Protein AF-A0A9E4B5T9-F1 (afdb_monomer)

Sequence (120 aa):
MAKFPSVAWFDAVRDIYNHDDAMHGAGSGSCDCVVGLQVGREFFQLIFEGFECSEARKVTKAKLDECDFYLHMPSKDWRAMLQNIQEHGHATDNYTLNTLDLDRAEGLSTSTHNDQVFSI

Solvent-accessible surface area (backbone atoms only — not comparable to full-atom values): 6829 Å² total; per-residue (Å²): 131,66,55,88,90,40,49,66,31,46,45,55,51,33,55,51,56,60,68,34,65,80,70,65,35,101,79,57,71,68,43,77,48,39,40,20,38,33,50,55,92,46,32,34,37,36,34,29,51,48,82,32,57,79,45,58,42,76,52,56,74,78,55,39,71,74,16,56,29,28,39,54,46,52,51,68,56,53,49,52,42,53,49,45,22,70,76,66,80,42,58,50,80,84,47,29,72,67,42,43,23,71,76,34,98,82,41,29,67,45,67,58,62,79,86,74,76,78,80,124

pLDDT: mean 77.16, std 16.44, range [39.38, 96.44]

Radius of gyration: 15.01 Å; Cα contacts (8 Å, |Δi|>4): 177; chains: 1; bounding box: 36×44×35 Å

Secondary structure (DSSP, 8-state):
---SSSHHHHHHHHHHHHH-TTTTSBTBPP--EEEEEEETTEEEEEEEETTEEEEEEEE-GGGGGGSSEEEEE-HHHHHHHHHHHHHHSS--GGGSHHHHHHTSTT-SEEESS-------

Foldseek 3Di:
DDDPPDQVVVVVVQVVQQPPVVQVDDPDFFDQFWEWEAAAQWIWIWGGGGRGGPGIDTDHPVCCLVGQKYFYDYNVLVVVQVVCCVVPVHRPDCNDQVNQQVVDPVGGMDGSDPPDPPPD

Nearest PDB structures (foldseek):
  3hi0-assembly1_A  TM=3.753E-01  e=8.872E-02  Agrobacterium fabrum str. C58
  8jgx-assembly1_A  TM=4.610E-01  e=3.026E-01  Acinetobacter baumannii 15827
  6pbz-assembly1_C  TM=3.492E-01  e=2.054E-01  Escherichia coli K-12
  6pc1-assembly2_D  TM=3.406E-01  e=1.805E-01  Helicobacter pylori G27
  3mdq-assembly1_A  TM=3.719E-01  e=2.390E+00  Cytophaga hutchinsonii ATCC 33406

Structure (mmCIF, N/CA/C/O backbone):
data_AF-A0A9E4B5T9-F1
#
_entry.id   AF-A0A9E4B5T9-F1
#
loop_
_atom_site.group_PDB
_atom_site.id
_atom_site.type_symbol
_atom_site.label_atom_id
_atom_site.label_alt_id
_atom_site.label_comp_id
_atom_site.label_asym_id
_atom_site.label_entity_id
_atom_site.label_seq_id
_atom_site.pdbx_PDB_ins_code
_atom_site.Cartn_x
_atom_site.Cartn_y
_atom_site.Cartn_z
_atom_site.occupancy
_atom_site.B_iso_or_equiv
_atom_site.auth_seq_id
_atom_site.auth_comp_id
_atom_site.auth_asym_id
_atom_site.auth_atom_id
_atom_site.pdbx_PDB_model_num
ATOM 1 N N . MET A 1 1 ? 9.078 16.133 5.672 1.00 65.88 1 MET A N 1
ATOM 2 C CA . MET A 1 1 ? 8.841 14.762 5.170 1.00 65.88 1 MET A CA 1
ATOM 3 C C . MET A 1 1 ? 7.513 14.267 5.703 1.00 65.88 1 MET A C 1
ATOM 5 O O . MET A 1 1 ? 7.246 14.455 6.889 1.00 65.88 1 MET A O 1
ATOM 9 N N . ALA A 1 2 ? 6.685 13.688 4.834 1.00 83.50 2 ALA A N 1
ATOM 10 C CA . ALA A 1 2 ? 5.460 13.019 5.249 1.00 83.50 2 ALA A CA 1
ATOM 11 C C . ALA A 1 2 ? 5.791 11.805 6.135 1.00 83.50 2 ALA A C 1
ATOM 13 O O . ALA A 1 2 ? 6.850 11.194 5.983 1.00 83.50 2 ALA A O 1
ATOM 14 N N . LYS A 1 3 ? 4.921 11.484 7.099 1.00 88.75 3 LYS A N 1
ATOM 15 C CA . LYS A 1 3 ? 5.144 10.401 8.071 1.00 88.75 3 LYS A CA 1
ATOM 16 C C . LYS A 1 3 ? 4.231 9.223 7.767 1.00 88.75 3 LYS A C 1
ATOM 18 O O . LYS A 1 3 ? 3.045 9.423 7.525 1.00 88.75 3 LYS A O 1
ATOM 23 N N . PHE A 1 4 ? 4.763 8.010 7.832 1.00 86.69 4 PHE A N 1
ATOM 24 C CA . PHE A 1 4 ? 3.950 6.808 7.704 1.00 86.69 4 PHE A CA 1
ATOM 25 C C . PHE A 1 4 ? 3.210 6.477 9.022 1.00 86.69 4 PHE A C 1
ATOM 27 O O . PHE A 1 4 ? 3.841 6.527 10.085 1.00 86.69 4 PHE A O 1
ATOM 34 N N . PRO A 1 5 ? 1.928 6.064 8.975 1.00 91.12 5 PRO A N 1
ATOM 35 C CA . PRO A 1 5 ? 1.030 6.114 7.818 1.00 91.12 5 PRO A CA 1
ATOM 36 C C . PRO A 1 5 ? 0.341 7.489 7.700 1.00 91.12 5 PRO A C 1
ATOM 38 O O . PRO A 1 5 ? -0.175 8.026 8.677 1.00 91.12 5 PRO A O 1
ATOM 41 N N . SER A 1 6 ? 0.312 8.078 6.504 1.00 93.25 6 SER A N 1
ATOM 42 C CA . SER A 1 6 ? -0.514 9.258 6.200 1.00 93.25 6 SER A CA 1
ATOM 43 C C . SER A 1 6 ? -0.772 9.346 4.702 1.00 93.25 6 SER A C 1
ATOM 45 O O . SER A 1 6 ? 0.028 8.840 3.920 1.00 93.25 6 SER A O 1
ATOM 47 N N . VAL A 1 7 ? -1.857 10.018 4.301 1.00 93.50 7 VAL A N 1
ATOM 48 C CA . VAL A 1 7 ? -2.174 10.233 2.876 1.00 93.50 7 VAL A CA 1
ATOM 49 C C . VAL A 1 7 ? -1.006 10.911 2.166 1.00 93.50 7 VAL A C 1
ATOM 51 O O . VAL A 1 7 ? -0.504 10.368 1.199 1.00 93.50 7 VAL A O 1
ATOM 54 N N . ALA A 1 8 ? -0.450 11.976 2.750 1.00 92.94 8 ALA A N 1
ATOM 55 C CA . ALA A 1 8 ? 0.720 12.663 2.201 1.00 92.94 8 ALA A CA 1
ATOM 56 C C . ALA A 1 8 ? 1.964 11.764 2.040 1.00 92.94 8 ALA A C 1
ATOM 58 O O . ALA A 1 8 ? 2.840 12.064 1.235 1.00 92.94 8 ALA A O 1
ATOM 59 N N . TRP A 1 9 ? 2.092 10.692 2.833 1.00 93.56 9 TRP A N 1
ATOM 60 C CA . TRP A 1 9 ? 3.172 9.720 2.654 1.00 93.56 9 TRP A CA 1
ATOM 61 C C . TRP A 1 9 ? 2.887 8.807 1.462 1.00 93.56 9 TRP A C 1
ATOM 63 O O . TRP A 1 9 ? 3.785 8.573 0.663 1.00 93.56 9 TRP A O 1
ATOM 73 N N . PHE A 1 10 ? 1.645 8.342 1.316 1.00 92.31 10 PHE A N 1
ATOM 74 C CA . PHE A 1 10 ? 1.235 7.543 0.163 1.00 92.31 10 PHE A CA 1
ATOM 75 C C . PHE A 1 10 ? 1.260 8.347 -1.139 1.00 92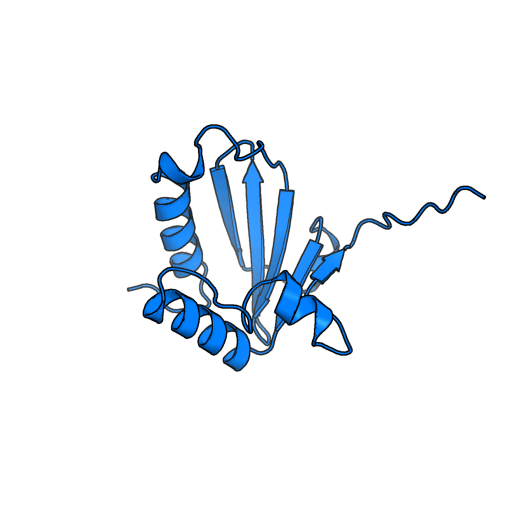.31 10 PHE A C 1
ATOM 77 O O . PHE A 1 10 ? 1.719 7.813 -2.139 1.00 92.31 10 PHE A O 1
ATOM 84 N N . ASP A 1 11 ? 0.882 9.627 -1.115 1.00 90.31 11 ASP A N 1
ATOM 85 C CA . ASP A 1 11 ? 1.025 10.533 -2.260 1.00 90.31 11 ASP A CA 1
ATOM 86 C C . ASP A 1 11 ? 2.491 10.641 -2.694 1.00 90.31 11 ASP A C 1
ATOM 88 O O . ASP A 1 11 ? 2.795 10.508 -3.870 1.00 90.31 11 ASP A O 1
ATOM 92 N N . ALA A 1 12 ? 3.424 10.790 -1.747 1.00 88.75 12 ALA A N 1
ATOM 93 C CA . ALA A 1 12 ? 4.847 10.842 -2.077 1.00 88.75 12 ALA A CA 1
ATOM 94 C C . ALA A 1 12 ? 5.361 9.527 -2.697 1.00 88.75 12 ALA A C 1
ATOM 96 O O . ALA A 1 12 ? 6.202 9.562 -3.591 1.00 88.75 12 ALA A O 1
ATOM 97 N N . VAL A 1 13 ? 4.871 8.370 -2.235 1.00 87.62 13 VAL A N 1
ATOM 98 C CA . VAL A 1 13 ? 5.214 7.062 -2.824 1.00 87.62 13 VAL A CA 1
ATOM 99 C C . VAL A 1 13 ? 4.601 6.903 -4.212 1.00 87.62 13 VAL A C 1
ATOM 101 O 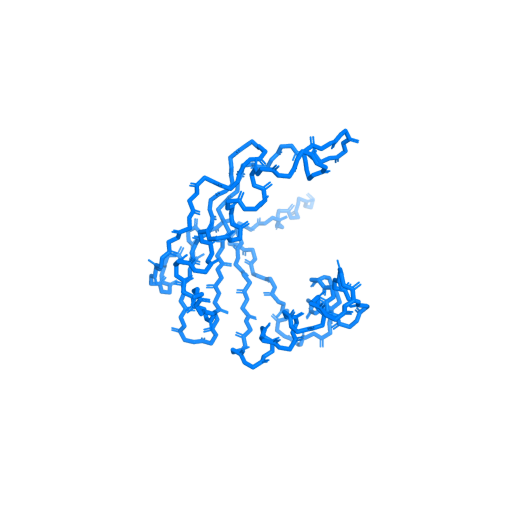O . VAL A 1 13 ? 5.288 6.444 -5.119 1.00 87.62 13 VAL A O 1
ATOM 104 N N . ARG A 1 14 ? 3.343 7.317 -4.389 1.00 88.69 14 ARG A N 1
ATOM 105 C CA . ARG A 1 14 ? 2.653 7.351 -5.682 1.00 88.69 14 ARG A CA 1
ATOM 106 C C . ARG A 1 14 ? 3.417 8.200 -6.688 1.00 88.69 14 ARG A C 1
ATOM 108 O O . ARG A 1 14 ? 3.649 7.749 -7.800 1.00 88.69 14 ARG A O 1
ATOM 115 N N . ASP A 1 15 ? 3.831 9.400 -6.294 1.00 87.00 15 ASP A N 1
ATOM 116 C CA . ASP A 1 15 ? 4.546 10.313 -7.183 1.00 87.00 15 ASP A CA 1
ATOM 117 C C . ASP A 1 15 ? 5.870 9.696 -7.660 1.00 87.00 15 ASP A C 1
ATOM 119 O O . ASP A 1 15 ? 6.212 9.831 -8.832 1.00 87.00 15 ASP A O 1
ATOM 123 N N . ILE A 1 16 ? 6.580 8.971 -6.782 1.00 85.75 16 ILE A N 1
ATOM 124 C CA . ILE A 1 16 ? 7.786 8.213 -7.150 1.00 85.75 16 ILE A CA 1
ATOM 125 C C . ILE A 1 16 ? 7.441 7.069 -8.107 1.00 85.75 16 ILE A C 1
ATOM 127 O O . ILE A 1 16 ? 8.087 6.945 -9.141 1.00 85.75 16 ILE A O 1
ATOM 131 N N . TYR A 1 17 ? 6.429 6.260 -7.779 1.00 83.00 17 TYR A N 1
ATOM 132 C CA . TYR A 1 17 ? 5.997 5.127 -8.600 1.00 83.00 17 TYR A CA 1
ATOM 133 C C . TYR A 1 17 ? 5.623 5.572 -10.021 1.00 83.00 17 TYR A C 1
ATOM 135 O O . TYR A 1 17 ? 6.181 5.058 -10.982 1.00 83.00 17 TYR A O 1
ATOM 143 N N . ASN A 1 18 ? 4.785 6.605 -10.149 1.00 85.31 18 ASN A N 1
ATOM 144 C CA . ASN A 1 18 ? 4.305 7.101 -11.441 1.00 85.31 18 ASN A CA 1
ATOM 145 C C . ASN A 1 18 ? 5.398 7.783 -12.289 1.00 85.31 18 ASN A C 1
ATOM 147 O O . ASN A 1 18 ? 5.222 7.917 -13.494 1.00 85.31 18 ASN A O 1
ATOM 151 N N . HIS A 1 19 ? 6.511 8.232 -11.695 1.00 82.44 19 HIS A N 1
ATOM 152 C CA . HIS A 1 19 ? 7.616 8.875 -12.428 1.00 82.44 19 HIS A CA 1
ATOM 153 C C . HIS A 1 19 ? 8.812 7.947 -12.683 1.00 82.44 19 HIS A C 1
ATOM 155 O O . HIS A 1 19 ? 9.786 8.371 -13.309 1.00 82.44 19 HIS A O 1
ATOM 161 N N . ASP A 1 20 ? 8.774 6.707 -12.195 1.00 76.06 20 ASP A N 1
ATOM 162 C CA . ASP A 1 20 ? 9.828 5.727 -12.435 1.00 76.06 20 ASP A CA 1
ATOM 163 C C . ASP A 1 20 ? 9.484 4.862 -13.655 1.00 76.06 20 ASP A C 1
ATOM 165 O O . ASP A 1 20 ? 8.802 3.843 -13.556 1.00 76.06 20 ASP A O 1
ATOM 169 N N . ASP A 1 21 ? 9.986 5.254 -14.828 1.00 65.81 21 ASP A N 1
ATOM 170 C CA . ASP A 1 21 ? 9.809 4.517 -16.088 1.00 65.81 21 ASP A CA 1
ATOM 171 C C . ASP A 1 21 ? 10.269 3.048 -16.003 1.00 65.81 21 ASP A C 1
ATOM 173 O O . ASP A 1 21 ? 9.784 2.205 -16.762 1.00 65.81 21 ASP A O 1
ATOM 177 N N . ALA A 1 22 ? 11.176 2.703 -15.076 1.00 62.78 22 ALA A N 1
ATOM 178 C CA . ALA A 1 22 ? 11.599 1.319 -14.869 1.00 62.78 22 ALA A CA 1
ATOM 179 C C . ALA A 1 22 ? 10.483 0.450 -14.263 1.00 62.78 22 ALA A C 1
ATOM 181 O O . ALA A 1 22 ? 10.445 -0.754 -14.521 1.00 62.78 22 ALA A O 1
ATOM 182 N N . MET A 1 23 ? 9.551 1.051 -13.515 1.00 58.25 23 MET A N 1
ATOM 183 C CA . MET A 1 23 ? 8.371 0.375 -12.959 1.00 58.25 23 MET A CA 1
ATOM 184 C C . MET A 1 23 ? 7.281 0.144 -14.020 1.00 58.25 23 MET A C 1
ATOM 186 O O . MET A 1 23 ? 6.451 -0.757 -13.879 1.00 58.25 23 MET A O 1
ATOM 190 N N . HIS A 1 24 ? 7.331 0.884 -15.131 1.00 57.62 24 HIS A N 1
ATOM 191 C CA . HIS A 1 24 ? 6.419 0.773 -16.279 1.00 57.62 24 HIS A CA 1
ATOM 192 C C . HIS A 1 24 ? 7.026 -0.001 -17.471 1.00 57.62 24 HIS A C 1
ATOM 194 O O . HIS A 1 24 ? 6.442 -0.059 -18.554 1.00 57.62 24 HIS A O 1
ATOM 200 N N . GLY A 1 25 ? 8.222 -0.576 -17.298 1.00 51.38 25 GLY A N 1
ATOM 201 C CA . GLY A 1 25 ? 8.960 -1.281 -18.345 1.00 51.38 25 GLY A CA 1
ATOM 202 C C . GLY A 1 25 ? 8.374 -2.646 -18.739 1.00 51.38 25 GLY A C 1
ATOM 203 O O . GLY A 1 25 ? 7.669 -3.292 -17.970 1.00 51.38 25 GLY A O 1
ATOM 204 N N . ALA A 1 26 ? 8.724 -3.096 -19.954 1.00 41.34 26 ALA A N 1
ATOM 205 C CA . ALA A 1 26 ? 8.246 -4.299 -20.649 1.00 41.34 26 ALA A CA 1
ATOM 206 C C . ALA A 1 26 ? 8.196 -5.571 -19.771 1.00 41.34 26 ALA A C 1
ATOM 208 O O . ALA A 1 26 ? 9.138 -6.361 -19.734 1.00 41.34 26 ALA A O 1
ATOM 209 N N . GLY A 1 27 ? 7.079 -5.769 -19.072 1.00 50.47 27 GLY A N 1
ATOM 210 C CA . GLY A 1 27 ? 6.875 -6.875 -18.139 1.00 50.47 27 GLY A CA 1
ATOM 211 C C . GLY A 1 27 ? 5.932 -6.535 -16.985 1.00 50.47 27 GLY A C 1
ATOM 212 O O . GLY A 1 27 ? 5.283 -7.446 -16.474 1.00 50.47 27 GLY A O 1
ATOM 213 N N . SER A 1 28 ? 5.793 -5.258 -16.606 1.00 54.12 28 SER A N 1
ATOM 214 C CA . SER A 1 28 ? 4.692 -4.836 -15.739 1.00 54.12 28 SER A CA 1
ATOM 215 C C . SER A 1 28 ? 3.401 -4.839 -16.556 1.00 54.12 28 SER A C 1
ATOM 217 O O . SER A 1 28 ? 3.304 -4.222 -17.613 1.00 54.12 28 SER A O 1
ATOM 219 N N . GLY A 1 29 ? 2.427 -5.645 -16.137 1.00 56.72 29 GLY A N 1
ATOM 220 C CA . GLY A 1 29 ? 1.087 -5.600 -16.712 1.00 56.72 29 GLY A CA 1
ATOM 221 C C . GLY A 1 29 ? 0.371 -4.339 -16.241 1.00 56.72 29 GLY A C 1
ATOM 222 O O . GLY A 1 29 ? 0.604 -3.887 -15.121 1.00 56.72 29 GLY A O 1
ATOM 223 N N . SER A 1 30 ? -0.511 -3.789 -17.074 1.00 71.00 30 SER A N 1
ATOM 224 C CA . SER A 1 30 ? -1.459 -2.780 -16.611 1.00 71.00 30 SER A CA 1
ATOM 225 C C . SER A 1 30 ? -2.387 -3.399 -15.563 1.00 71.00 30 SER A C 1
ATOM 227 O O . SER A 1 30 ? -2.899 -4.501 -15.782 1.00 71.00 30 SER A O 1
ATOM 229 N N . CYS A 1 31 ? -2.609 -2.709 -14.452 1.00 74.94 31 CYS A N 1
ATOM 230 C CA . CYS A 1 31 ? -3.445 -3.163 -13.354 1.00 74.94 31 CYS A CA 1
ATOM 231 C C . CYS A 1 31 ? -4.500 -2.101 -13.042 1.00 74.94 31 CYS A C 1
ATOM 233 O O . CYS A 1 31 ? -4.159 -0.999 -12.619 1.00 74.94 31 CYS A O 1
ATOM 235 N N . ASP A 1 32 ? -5.769 -2.464 -13.222 1.00 86.19 32 ASP A N 1
ATOM 236 C CA . ASP A 1 32 ? -6.903 -1.684 -12.734 1.00 86.19 32 ASP A CA 1
ATOM 237 C C . ASP A 1 32 ? -7.371 -2.333 -11.432 1.00 86.19 32 ASP A C 1
ATOM 239 O O . ASP A 1 32 ? -7.932 -3.430 -11.449 1.00 86.19 32 ASP A O 1
ATOM 243 N N . CYS A 1 33 ? -7.052 -1.712 -10.295 1.00 89.06 33 CYS A N 1
ATOM 244 C CA . CYS A 1 33 ? -7.282 -2.317 -8.986 1.00 89.06 33 CYS A CA 1
ATOM 245 C C . CYS A 1 33 ? -7.419 -1.276 -7.871 1.00 89.06 33 CYS A C 1
ATOM 247 O O . CYS A 1 33 ? -6.655 -0.314 -7.778 1.00 89.06 33 CYS A O 1
ATOM 249 N N . VAL A 1 34 ? -8.368 -1.511 -6.971 1.00 92.62 34 VAL A N 1
ATOM 250 C CA . VAL A 1 34 ? -8.572 -0.769 -5.732 1.00 92.62 34 VAL A CA 1
ATOM 251 C C . VAL A 1 34 ? -8.029 -1.595 -4.571 1.00 92.62 34 VAL A C 1
ATOM 253 O O . VAL A 1 34 ? -8.655 -2.544 -4.103 1.00 92.62 34 VAL A O 1
ATOM 256 N N . VAL A 1 35 ? -6.880 -1.185 -4.040 1.00 92.44 35 VAL A N 1
ATOM 257 C CA . VAL A 1 35 ? -6.196 -1.875 -2.941 1.00 92.44 35 VAL A CA 1
ATOM 258 C C . VAL A 1 35 ? -6.492 -1.197 -1.611 1.00 92.44 35 VAL A C 1
ATOM 260 O O . VAL A 1 35 ? -6.295 0.007 -1.438 1.00 92.44 35 VAL A O 1
ATOM 263 N N . GLY A 1 36 ? -6.922 -1.980 -0.628 1.00 93.25 36 GLY A N 1
ATOM 264 C CA . GLY A 1 36 ? -7.096 -1.530 0.746 1.00 93.25 36 GLY A CA 1
ATOM 265 C C . GLY A 1 36 ? -5.848 -1.749 1.602 1.00 93.25 36 GLY A C 1
ATOM 266 O O . GLY A 1 36 ? -5.134 -2.740 1.472 1.00 93.25 36 GLY A O 1
ATOM 267 N N . LEU A 1 37 ? -5.597 -0.844 2.542 1.00 93.25 37 LEU A N 1
ATOM 268 C CA . LEU A 1 37 ? -4.517 -0.964 3.520 1.00 93.25 37 LEU A CA 1
ATOM 269 C C . LEU A 1 37 ? -5.051 -0.694 4.922 1.00 93.25 37 LEU A C 1
ATOM 271 O O . LEU A 1 37 ? -5.510 0.408 5.224 1.00 93.25 37 LEU A O 1
ATOM 275 N N . GLN A 1 38 ? -4.921 -1.675 5.810 1.00 94.00 38 GLN A N 1
ATOM 276 C CA . GLN A 1 38 ? -5.110 -1.498 7.242 1.00 94.00 38 GLN A CA 1
ATOM 277 C C . GLN A 1 38 ? -3.751 -1.444 7.950 1.00 94.00 38 GLN A C 1
ATOM 279 O O . GLN A 1 38 ? -3.040 -2.444 8.095 1.00 94.00 38 GLN A O 1
ATOM 284 N N . VAL A 1 39 ? -3.421 -0.262 8.471 1.00 92.31 39 VAL A N 1
ATOM 285 C CA . VAL A 1 39 ? -2.206 -0.006 9.251 1.00 92.31 39 VAL A CA 1
ATOM 286 C C . VAL A 1 39 ? -2.587 0.181 10.716 1.00 92.31 39 VAL A C 1
ATOM 288 O O . VAL A 1 39 ? -2.878 1.282 11.187 1.00 92.31 39 VAL A O 1
ATOM 291 N N . GLY A 1 40 ? -2.596 -0.914 11.475 1.00 90.81 40 GLY A N 1
ATOM 292 C CA . GLY A 1 40 ? -3.108 -0.910 12.846 1.00 90.81 40 GLY A CA 1
ATOM 293 C C . GLY A 1 40 ? -4.599 -0.557 12.898 1.00 90.81 40 GLY A C 1
ATOM 294 O O . GLY A 1 40 ? -5.441 -1.406 12.618 1.00 90.81 40 GLY A O 1
ATOM 295 N N . ARG A 1 41 ? -4.924 0.683 13.295 1.00 92.12 41 ARG A N 1
ATOM 296 C CA . ARG A 1 41 ? -6.306 1.202 13.400 1.00 92.12 41 ARG A CA 1
ATOM 297 C C . ARG A 1 41 ? -6.672 2.206 12.303 1.00 92.12 41 ARG A C 1
ATOM 299 O O . ARG A 1 41 ? -7.762 2.770 12.341 1.00 92.12 41 ARG A O 1
ATOM 306 N N . GLU A 1 42 ? -5.757 2.474 11.381 1.00 94.50 42 GLU A N 1
ATOM 307 C CA . GLU A 1 42 ? -5.975 3.400 10.274 1.00 94.50 42 GLU A CA 1
ATOM 308 C C . GLU A 1 42 ? -6.192 2.629 8.975 1.00 94.50 42 GLU A C 1
ATOM 310 O O . GLU A 1 42 ? -5.562 1.594 8.760 1.00 94.50 42 GLU A O 1
ATOM 315 N N . PHE A 1 43 ? -7.083 3.144 8.130 1.00 95.56 43 PHE A N 1
ATOM 316 C CA . PHE A 1 43 ? -7.515 2.497 6.897 1.00 95.56 43 PHE A CA 1
ATOM 317 C C . PHE A 1 43 ? -7.280 3.439 5.720 1.00 95.56 43 PHE A C 1
ATOM 319 O O . PHE A 1 43 ? -7.613 4.626 5.789 1.00 95.56 43 PHE A O 1
ATOM 326 N N . PHE A 1 44 ? -6.706 2.908 4.650 1.00 95.75 44 PHE A N 1
ATOM 327 C CA . PHE A 1 44 ? -6.383 3.640 3.435 1.00 95.75 44 PHE A CA 1
ATOM 328 C C . PHE A 1 44 ? -6.817 2.837 2.213 1.00 95.75 44 PHE A C 1
ATOM 330 O O . PHE A 1 44 ? -6.973 1.620 2.284 1.00 95.75 44 PHE A O 1
ATOM 337 N N . GLN A 1 45 ? -7.015 3.543 1.109 1.00 95.06 45 GLN A N 1
ATOM 338 C CA . GLN A 1 45 ? -7.279 2.984 -0.207 1.00 95.06 45 GLN A CA 1
ATOM 339 C C . GLN A 1 45 ? -6.287 3.579 -1.197 1.00 95.06 45 GLN A C 1
ATOM 341 O O . GLN A 1 45 ? -6.051 4.790 -1.167 1.00 95.06 45 GLN A O 1
ATOM 346 N N . LEU A 1 46 ? -5.737 2.720 -2.047 1.00 93.31 46 LEU A N 1
ATOM 347 C CA . LEU A 1 46 ? -4.937 3.076 -3.209 1.00 93.31 46 LEU A CA 1
ATOM 348 C C . LEU A 1 46 ? -5.689 2.626 -4.460 1.00 93.31 46 LEU A C 1
ATOM 350 O O . LEU A 1 46 ? -6.207 1.511 -4.485 1.00 93.31 46 LEU A O 1
ATOM 354 N N . ILE A 1 47 ? -5.762 3.485 -5.469 1.00 92.81 47 ILE A N 1
ATOM 355 C CA . ILE A 1 47 ? -6.363 3.165 -6.764 1.00 92.81 47 ILE A CA 1
ATOM 356 C C . ILE A 1 47 ? -5.246 3.104 -7.792 1.00 92.81 47 ILE A C 1
ATOM 358 O O . ILE A 1 47 ? -4.485 4.060 -7.929 1.00 92.81 47 ILE A O 1
ATOM 362 N N . PHE A 1 48 ? -5.168 1.983 -8.495 1.00 89.50 48 PHE A N 1
ATOM 363 C CA . PHE A 1 48 ? -4.296 1.773 -9.637 1.00 89.50 48 PHE A CA 1
ATOM 364 C C . PHE A 1 48 ? -5.144 1.733 -10.904 1.00 89.50 48 PHE A C 1
ATOM 366 O O . PHE A 1 48 ? -6.181 1.068 -10.926 1.00 89.50 48 PHE A O 1
ATOM 373 N N . GLU A 1 49 ? -4.711 2.469 -11.923 1.00 88.00 49 GLU A N 1
ATOM 374 C CA . GLU A 1 49 ? -5.353 2.553 -13.233 1.00 88.00 49 GLU A CA 1
ATOM 375 C C . GLU A 1 49 ? -4.270 2.477 -14.311 1.00 88.00 49 GLU A C 1
ATOM 377 O O . GLU A 1 49 ? -3.362 3.312 -14.383 1.00 88.00 49 GLU A O 1
ATOM 382 N N . GLY A 1 50 ? -4.347 1.461 -15.167 1.00 86.50 50 GLY A N 1
ATOM 383 C CA . GLY A 1 50 ? -3.330 1.211 -16.177 1.00 86.50 50 GLY A CA 1
ATOM 384 C C . GLY A 1 50 ? -1.960 0.943 -15.547 1.00 86.50 50 GLY A C 1
ATOM 385 O O . GLY A 1 50 ? -1.726 -0.122 -14.987 1.00 86.50 50 GLY A O 1
ATOM 386 N N . PHE A 1 51 ? -1.040 1.895 -15.679 1.00 80.88 51 PHE A N 1
ATOM 387 C CA . PHE A 1 51 ? 0.326 1.797 -15.151 1.00 80.88 51 PHE A CA 1
ATOM 388 C C . PHE A 1 51 ? 0.571 2.709 -13.950 1.00 80.88 51 PHE A C 1
ATOM 390 O O . PHE A 1 51 ? 1.650 2.678 -13.380 1.00 80.88 51 PHE A O 1
ATOM 397 N N . GLU A 1 52 ? -0.415 3.507 -13.550 1.00 84.06 52 GLU A N 1
ATOM 398 C CA . GLU A 1 52 ? -0.243 4.530 -12.530 1.00 84.06 52 GLU A CA 1
ATOM 399 C C . GLU A 1 52 ? -1.041 4.179 -11.278 1.00 84.06 52 GLU A C 1
ATOM 401 O O . GLU A 1 52 ? -2.108 3.570 -11.329 1.00 84.06 52 GLU A O 1
ATOM 406 N N . CYS A 1 53 ? -0.549 4.619 -10.126 1.00 89.44 53 CYS A N 1
ATOM 407 C CA . CYS A 1 53 ? -1.393 4.787 -8.955 1.00 89.44 53 CYS A CA 1
ATOM 408 C C . CYS A 1 53 ? -2.050 6.166 -9.083 1.00 89.44 53 CYS A C 1
ATOM 410 O O . CYS A 1 53 ? -1.356 7.181 -9.069 1.00 89.44 53 CYS A O 1
ATOM 412 N N . SER A 1 54 ? -3.366 6.234 -9.274 1.00 91.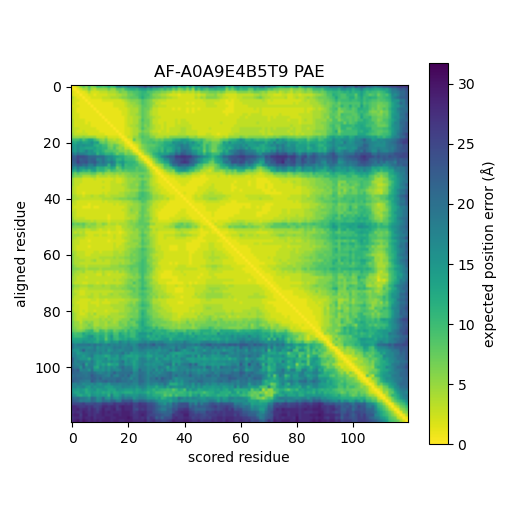81 54 SER A N 1
ATOM 413 C CA . SER A 1 54 ? -4.069 7.494 -9.532 1.00 91.81 54 SER A CA 1
ATOM 414 C C . SER A 1 54 ? -4.465 8.205 -8.238 1.00 91.81 54 SER A C 1
ATOM 416 O O . SER A 1 54 ? -4.365 9.433 -8.131 1.00 91.81 54 SER A O 1
ATOM 418 N N . GLU A 1 55 ? -4.810 7.459 -7.186 1.00 92.75 55 GLU A N 1
ATOM 419 C CA . GLU A 1 55 ? -5.297 8.040 -5.933 1.00 92.75 55 GLU A CA 1
ATOM 420 C C . GLU A 1 55 ? -4.797 7.293 -4.695 1.00 92.75 55 GLU A C 1
ATOM 422 O O . GLU A 1 55 ? -4.821 6.066 -4.635 1.00 92.75 55 GLU A O 1
ATOM 427 N N . ALA A 1 56 ? -4.434 8.052 -3.659 1.00 94.38 56 ALA A N 1
ATOM 428 C CA . ALA A 1 56 ? -4.310 7.559 -2.297 1.00 94.38 56 ALA A CA 1
ATOM 429 C C . ALA A 1 56 ? -5.257 8.340 -1.379 1.00 94.38 56 ALA A C 1
ATOM 431 O O . ALA A 1 56 ? -5.238 9.569 -1.342 1.00 94.38 56 ALA A O 1
ATOM 432 N N . ARG A 1 57 ? -6.073 7.641 -0.587 1.00 95.75 57 ARG A N 1
ATOM 433 C CA . ARG A 1 57 ? -6.999 8.290 0.354 1.00 95.75 57 ARG A CA 1
ATOM 434 C C . ARG A 1 57 ? -7.122 7.552 1.673 1.00 95.75 57 ARG A C 1
ATOM 436 O O . ARG A 1 57 ? -6.971 6.336 1.760 1.00 95.75 57 ARG A O 1
ATOM 443 N N . LYS A 1 58 ? -7.440 8.305 2.727 1.00 96.44 58 LYS A N 1
ATOM 444 C CA . LYS A 1 58 ? -7.823 7.745 4.027 1.00 96.44 58 LYS A CA 1
ATOM 445 C C . LYS A 1 58 ? -9.308 7.413 4.011 1.00 96.44 58 LYS A C 1
ATOM 447 O O . LYS A 1 58 ? -10.119 8.238 3.599 1.00 96.44 58 LYS A O 1
ATOM 452 N N . VAL A 1 59 ? -9.656 6.227 4.491 1.00 96.44 59 VAL A N 1
ATOM 453 C CA . VAL A 1 59 ? -11.030 5.722 4.469 1.00 96.44 59 VAL A CA 1
ATOM 454 C C . VAL A 1 59 ? -11.452 5.170 5.827 1.00 96.44 59 VAL A C 1
ATOM 456 O O . VAL A 1 59 ? -10.693 5.180 6.799 1.00 96.44 59 VAL A O 1
ATOM 459 N N . THR A 1 60 ? -12.701 4.728 5.920 1.00 95.69 60 THR A N 1
ATOM 460 C CA . THR A 1 60 ? -13.204 3.970 7.068 1.00 95.69 60 THR A CA 1
ATOM 461 C C . THR A 1 60 ? -13.008 2.474 6.834 1.00 95.69 60 THR A C 1
ATOM 463 O O . THR A 1 60 ? -12.832 2.039 5.700 1.00 95.69 60 THR A O 1
ATOM 466 N N . LYS A 1 61 ? -13.096 1.668 7.901 1.00 93.12 61 LYS A N 1
ATOM 467 C CA . LYS A 1 61 ? -13.004 0.203 7.791 1.00 93.12 61 LYS A CA 1
ATOM 468 C C . LYS A 1 61 ? -13.991 -0.372 6.768 1.00 93.12 61 LYS A C 1
ATOM 470 O O . LYS A 1 61 ? -13.606 -1.227 5.991 1.00 93.12 61 LYS A O 1
ATOM 475 N N . ALA A 1 62 ? -15.227 0.132 6.747 1.00 91.88 62 ALA A N 1
ATOM 476 C CA . ALA A 1 62 ? -16.279 -0.351 5.848 1.00 91.88 62 ALA A CA 1
ATOM 477 C C . ALA A 1 62 ? -15.934 -0.189 4.358 1.00 91.88 62 ALA A C 1
ATOM 479 O O . ALA A 1 62 ? -16.455 -0.916 3.528 1.00 91.88 62 ALA A O 1
ATOM 480 N N . LYS A 1 63 ? -15.047 0.750 4.008 1.00 91.44 63 LYS A N 1
ATOM 481 C CA . LYS A 1 63 ? -14.588 0.914 2.626 1.00 91.44 63 LYS A CA 1
ATOM 482 C C . LYS A 1 63 ? -13.591 -0.155 2.190 1.00 91.44 63 LYS A C 1
ATOM 484 O O . LYS A 1 63 ? -13.405 -0.318 0.994 1.00 91.44 63 LYS A O 1
ATOM 489 N N . LEU A 1 64 ? -12.978 -0.891 3.118 1.00 88.94 64 LEU A N 1
ATOM 490 C CA . LEU A 1 64 ? -12.113 -2.010 2.748 1.00 88.94 64 LEU A CA 1
ATOM 491 C C . LEU A 1 64 ? -12.890 -3.151 2.088 1.00 88.94 64 LEU A C 1
ATOM 493 O O . LEU A 1 64 ? -12.335 -3.819 1.228 1.00 88.94 64 LEU A O 1
ATOM 497 N N . ASP A 1 65 ? -14.169 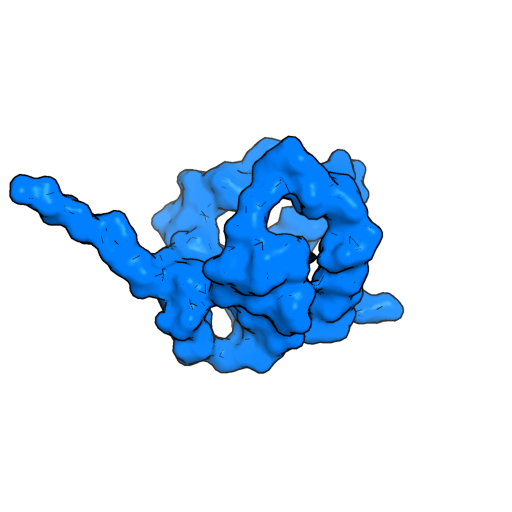-3.318 2.431 1.00 86.44 65 ASP A N 1
ATOM 498 C CA . ASP A 1 65 ? -15.037 -4.337 1.828 1.00 86.44 65 ASP A CA 1
ATOM 499 C C . ASP A 1 65 ? -15.370 -4.023 0.352 1.00 86.44 65 ASP A C 1
ATOM 501 O O . ASP A 1 65 ? -15.850 -4.889 -0.371 1.00 86.44 65 ASP A O 1
ATOM 505 N N . GLU A 1 66 ? -15.114 -2.788 -0.099 1.00 88.00 66 GLU A N 1
ATOM 506 C CA . GLU A 1 66 ? -15.288 -2.334 -1.488 1.00 88.00 66 GLU A CA 1
ATOM 507 C C . GLU A 1 66 ? -13.980 -2.394 -2.305 1.00 88.00 66 GLU A C 1
ATOM 509 O O . GLU A 1 66 ? -14.001 -2.117 -3.501 1.00 88.00 66 GLU A O 1
ATOM 514 N N . CYS A 1 67 ? -12.837 -2.689 -1.674 1.00 89.06 67 CYS A N 1
ATOM 515 C CA . CYS A 1 67 ? -11.557 -2.899 -2.363 1.00 89.06 67 CYS A CA 1
ATOM 516 C C . CYS A 1 67 ? -11.542 -4.262 -3.043 1.00 89.06 67 CYS A C 1
ATOM 518 O O . CYS A 1 67 ? -12.178 -5.160 -2.521 1.00 89.06 67 CYS A O 1
ATOM 520 N N . ASP A 1 68 ? -10.756 -4.474 -4.097 1.00 87.50 68 ASP A N 1
ATOM 521 C CA . ASP A 1 68 ? -10.566 -5.807 -4.694 1.00 87.50 68 ASP A CA 1
ATOM 522 C C . ASP A 1 68 ? -9.904 -6.773 -3.704 1.00 87.50 68 ASP A C 1
ATOM 524 O O . ASP A 1 68 ? -10.322 -7.918 -3.523 1.00 87.50 68 ASP A O 1
ATOM 528 N N . PHE A 1 69 ? -8.908 -6.260 -2.985 1.00 86.62 69 PHE A N 1
ATOM 529 C CA . PHE A 1 69 ? -8.322 -6.896 -1.818 1.00 86.62 69 PHE A CA 1
ATOM 530 C C . PHE A 1 69 ? -7.804 -5.836 -0.851 1.00 86.62 69 PHE A C 1
ATOM 532 O O . PHE A 1 69 ? -7.558 -4.686 -1.227 1.00 86.62 69 PHE A O 1
ATOM 539 N N . TYR A 1 70 ? -7.592 -6.216 0.405 1.00 89.44 70 TYR A N 1
ATOM 540 C CA . TYR A 1 70 ? -6.899 -5.362 1.360 1.00 89.44 70 TYR A CA 1
ATOM 541 C C . TYR A 1 70 ? -5.820 -6.119 2.128 1.00 89.44 70 TYR A C 1
ATOM 54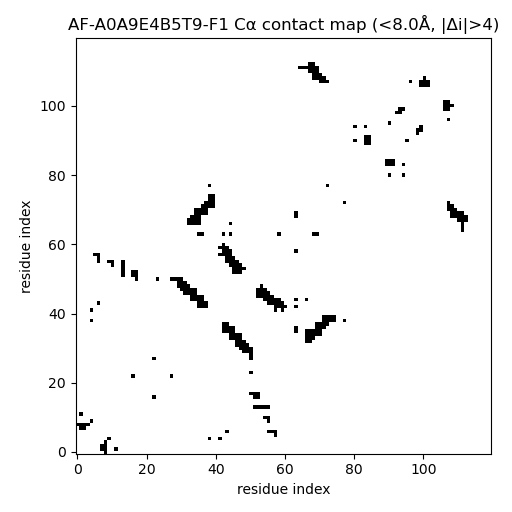3 O O . TYR A 1 70 ? -5.948 -7.308 2.411 1.00 89.44 70 TYR A O 1
ATOM 551 N N . LEU A 1 71 ? -4.748 -5.406 2.477 1.00 88.81 71 LEU A N 1
ATOM 552 C CA . LEU A 1 71 ? -3.665 -5.926 3.307 1.00 88.81 71 LEU A CA 1
ATOM 553 C C . LEU A 1 71 ? -3.804 -5.390 4.728 1.00 88.81 71 LEU A C 1
ATOM 555 O O . LEU A 1 71 ? -4.011 -4.186 4.919 1.00 88.81 71 LEU A O 1
ATOM 559 N N . HIS A 1 72 ? -3.638 -6.243 5.738 1.00 88.94 72 HIS A N 1
ATOM 560 C CA . HIS A 1 72 ? -3.715 -5.810 7.132 1.00 88.94 72 HIS A CA 1
ATOM 561 C C . HIS A 1 72 ? -2.536 -6.291 7.974 1.00 88.94 72 HIS A C 1
ATOM 563 O O . HIS A 1 72 ? -2.227 -7.473 8.064 1.00 88.94 72 HIS A O 1
ATOM 569 N N . MET A 1 73 ? -1.898 -5.353 8.678 1.00 86.06 73 MET A N 1
ATOM 570 C CA . MET A 1 73 ? -0.903 -5.673 9.703 1.00 86.06 73 MET A CA 1
ATOM 571 C C . MET A 1 73 ? -0.916 -4.641 10.839 1.00 86.06 73 MET A C 1
ATOM 573 O O . MET A 1 73 ? -1.302 -3.478 10.649 1.00 86.06 73 MET A O 1
ATOM 577 N N . PRO A 1 74 ? -0.442 -5.014 12.042 1.00 88.69 74 PRO A N 1
ATOM 578 C CA . PRO A 1 74 ? -0.097 -4.052 13.081 1.00 88.69 74 PRO A CA 1
ATOM 579 C C . PRO A 1 74 ? 0.893 -2.994 12.576 1.00 88.69 74 PRO A C 1
ATOM 581 O O . PRO A 1 74 ? 1.827 -3.298 11.838 1.00 88.69 74 PRO A O 1
ATOM 584 N N . SER A 1 75 ? 0.770 -1.745 13.042 1.00 87.44 75 SER A N 1
ATOM 585 C CA . SER A 1 75 ? 1.638 -0.643 12.585 1.00 87.44 75 SER A CA 1
ATOM 586 C C . SER A 1 75 ? 3.134 -0.889 12.828 1.00 87.44 75 SER A C 1
ATOM 588 O O . SER A 1 75 ? 3.967 -0.316 12.132 1.00 87.44 75 SER A O 1
ATOM 590 N N . LYS A 1 76 ? 3.488 -1.703 13.834 1.00 87.12 76 LYS A N 1
ATOM 591 C CA . LYS A 1 76 ? 4.882 -2.088 14.109 1.00 87.12 76 LYS A CA 1
ATOM 592 C C . LYS A 1 76 ? 5.467 -2.980 13.007 1.00 87.12 76 LYS A C 1
ATOM 594 O O . LYS A 1 76 ? 6.623 -2.787 12.654 1.00 87.12 76 LYS A O 1
ATOM 599 N N . ASP A 1 77 ? 4.659 -3.866 12.435 1.00 84.62 77 ASP A N 1
ATOM 600 C CA . ASP A 1 77 ? 5.093 -4.828 11.423 1.00 84.62 77 ASP A CA 1
ATOM 601 C C . ASP A 1 77 ? 5.241 -4.128 10.069 1.00 84.62 77 ASP A C 1
ATOM 603 O O . ASP A 1 77 ? 6.259 -4.286 9.406 1.00 84.62 77 ASP A O 1
ATOM 607 N N . TRP A 1 78 ? 4.295 -3.243 9.724 1.00 86.62 78 TRP A N 1
ATOM 608 C CA . TRP A 1 78 ? 4.427 -2.357 8.563 1.00 86.62 78 TRP A CA 1
ATOM 609 C C . TRP A 1 78 ? 5.722 -1.541 8.602 1.00 86.62 78 TRP A C 1
ATOM 611 O O . TRP A 1 78 ? 6.431 -1.450 7.606 1.00 86.62 78 TRP A O 1
ATOM 621 N N . ARG A 1 79 ? 6.062 -0.955 9.759 1.00 86.44 79 ARG A N 1
ATOM 622 C CA . ARG A 1 79 ? 7.311 -0.192 9.906 1.00 86.44 79 ARG A CA 1
ATOM 623 C C . ARG A 1 79 ? 8.551 -1.067 9.759 1.00 86.44 79 ARG A C 1
ATOM 625 O O . ARG A 1 79 ? 9.505 -0.617 9.138 1.00 86.44 79 ARG A O 1
ATOM 632 N N . ALA A 1 80 ? 8.534 -2.282 10.305 1.00 85.06 80 ALA A N 1
ATOM 633 C CA . ALA A 1 80 ? 9.643 -3.219 10.160 1.00 85.06 80 ALA A CA 1
A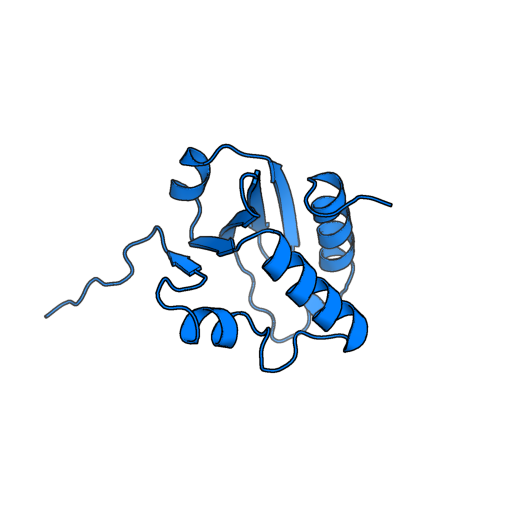TOM 634 C C . ALA A 1 80 ? 9.860 -3.609 8.688 1.00 85.06 80 ALA A C 1
ATOM 636 O O . ALA A 1 80 ? 10.992 -3.593 8.215 1.00 85.06 80 ALA A O 1
ATOM 637 N N . MET A 1 81 ? 8.774 -3.847 7.944 1.00 81.00 81 MET A N 1
ATOM 638 C CA . MET A 1 81 ? 8.820 -4.107 6.502 1.00 81.00 81 MET A CA 1
ATOM 639 C C . MET A 1 81 ? 9.398 -2.916 5.724 1.00 81.00 81 MET A C 1
ATOM 641 O O . MET A 1 81 ? 10.311 -3.084 4.922 1.00 81.00 81 MET A O 1
ATOM 645 N N . LEU A 1 82 ? 8.919 -1.696 5.992 1.00 84.06 82 LEU A N 1
ATOM 646 C CA . LEU A 1 82 ? 9.431 -0.485 5.339 1.00 84.06 82 LEU A CA 1
ATOM 647 C C . LEU A 1 82 ? 10.911 -0.234 5.655 1.00 84.06 82 LEU A C 1
ATOM 649 O O . LEU A 1 82 ? 11.664 0.165 4.771 1.00 84.06 82 LEU A O 1
ATOM 653 N N . GLN A 1 83 ? 11.337 -0.489 6.894 1.00 84.00 83 GLN A N 1
ATOM 654 C CA . GLN A 1 83 ? 12.740 -0.378 7.283 1.00 84.00 83 GLN A CA 1
ATOM 655 C C . GLN A 1 83 ? 13.605 -1.412 6.553 1.00 84.00 83 GLN A C 1
ATOM 657 O O . GLN A 1 83 ? 14.670 -1.068 6.050 1.00 84.00 83 GLN A O 1
ATOM 662 N N . ASN A 1 84 ? 13.130 -2.652 6.429 1.00 81.12 84 ASN A N 1
ATOM 663 C CA . ASN A 1 84 ? 13.832 -3.691 5.686 1.00 81.12 84 ASN A CA 1
ATOM 664 C C . ASN A 1 84 ? 14.029 -3.306 4.209 1.00 81.12 84 ASN A C 1
ATOM 666 O O . ASN A 1 84 ? 15.152 -3.396 3.712 1.00 81.12 84 ASN A O 1
ATOM 670 N N . ILE A 1 85 ? 12.980 -2.792 3.554 1.00 80.94 85 ILE A N 1
ATOM 671 C CA . ILE A 1 85 ? 13.051 -2.284 2.175 1.00 80.94 85 ILE A CA 1
ATOM 672 C C . ILE A 1 85 ? 14.054 -1.133 2.070 1.00 80.94 85 ILE A C 1
ATOM 674 O O . ILE A 1 85 ? 14.864 -1.106 1.148 1.00 80.94 85 ILE A O 1
ATOM 678 N N . GLN A 1 86 ? 14.034 -0.196 3.021 1.00 79.75 86 GLN A N 1
ATOM 679 C CA . GLN A 1 86 ? 14.967 0.929 3.031 1.00 79.75 86 GLN A CA 1
ATOM 680 C C . GLN A 1 86 ? 16.430 0.474 3.163 1.00 79.75 86 GLN A C 1
ATOM 682 O O . GLN A 1 86 ? 17.309 1.059 2.536 1.00 79.75 86 GLN A O 1
ATOM 687 N N . GLU A 1 87 ? 16.694 -0.554 3.971 1.00 77.62 87 GLU A N 1
ATOM 688 C CA . GLU A 1 87 ? 18.041 -1.083 4.208 1.00 77.62 87 GLU A CA 1
ATOM 689 C C . GLU A 1 87 ? 18.581 -1.908 3.026 1.00 77.62 87 GLU A C 1
ATOM 691 O O . GLU A 1 87 ? 19.786 -1.896 2.783 1.00 77.62 87 GLU A O 1
ATOM 696 N N . HIS A 1 88 ? 17.713 -2.596 2.275 1.00 71.44 88 HIS A N 1
ATOM 697 C CA . HIS A 1 88 ? 18.124 -3.583 1.263 1.00 71.44 88 HIS A CA 1
ATOM 698 C C . HIS A 1 88 ? 17.751 -3.199 -0.180 1.00 71.44 88 HIS A C 1
ATOM 700 O O . HIS A 1 88 ? 18.120 -3.897 -1.125 1.00 71.44 88 HIS A O 1
ATOM 706 N N . GLY A 1 89 ? 17.008 -2.107 -0.376 1.00 66.44 89 GLY A N 1
ATOM 707 C CA . GLY A 1 89 ? 16.505 -1.659 -1.681 1.00 66.44 89 GLY A CA 1
ATOM 708 C C . GLY A 1 89 ? 15.345 -2.493 -2.240 1.00 66.44 89 GLY A C 1
ATOM 709 O O . GLY A 1 89 ? 14.815 -2.169 -3.296 1.00 66.44 89 GLY A O 1
ATOM 710 N N . HIS A 1 90 ? 14.946 -3.559 -1.546 1.00 60.94 90 HIS A N 1
ATOM 711 C CA . HIS A 1 90 ? 13.813 -4.429 -1.853 1.00 60.94 90 HIS A CA 1
ATOM 712 C C . HIS A 1 90 ? 13.360 -5.128 -0.566 1.00 60.94 90 HIS A C 1
ATOM 714 O O . HIS A 1 90 ? 14.108 -5.175 0.412 1.00 60.94 90 HIS A O 1
ATOM 720 N N . ALA A 1 91 ? 12.144 -5.673 -0.551 1.00 59.06 91 ALA A N 1
ATOM 721 C CA . ALA A 1 91 ? 11.710 -6.529 0.548 1.00 59.06 91 ALA A CA 1
ATOM 722 C C . ALA A 1 91 ? 12.489 -7.851 0.481 1.00 59.06 91 ALA A C 1
ATOM 724 O O . ALA A 1 91 ? 12.380 -8.564 -0.517 1.00 59.06 91 ALA A O 1
ATOM 725 N N . THR A 1 92 ? 13.287 -8.166 1.504 1.00 57.34 92 THR A N 1
ATOM 726 C CA . THR A 1 92 ? 14.031 -9.436 1.560 1.00 57.34 92 THR A CA 1
ATOM 727 C C . THR A 1 92 ? 13.144 -10.572 2.073 1.00 57.34 92 THR A C 1
ATOM 729 O O . THR A 1 92 ? 12.056 -10.316 2.581 1.00 57.34 92 THR A O 1
ATOM 732 N N . ASP A 1 93 ? 13.583 -11.826 1.924 1.00 58.81 93 ASP A N 1
ATOM 733 C CA . ASP A 1 93 ? 12.772 -13.054 2.029 1.00 58.81 93 ASP A CA 1
ATOM 734 C C . ASP A 1 93 ? 11.699 -13.081 3.136 1.00 58.81 93 ASP A C 1
ATOM 736 O O . ASP A 1 93 ? 10.577 -13.480 2.856 1.00 58.81 93 ASP A O 1
ATOM 740 N N . ASN A 1 94 ? 11.968 -12.586 4.350 1.00 58.06 94 ASN A N 1
ATOM 741 C CA . ASN A 1 94 ? 11.004 -12.574 5.471 1.00 58.06 94 ASN A CA 1
ATOM 742 C C . ASN A 1 94 ? 9.932 -11.460 5.405 1.00 58.06 94 ASN A C 1
ATOM 744 O O . ASN A 1 94 ? 9.069 -11.375 6.277 1.00 58.06 94 ASN A O 1
ATOM 748 N N . TYR A 1 95 ? 10.017 -10.567 4.421 1.00 55.41 95 TYR A N 1
ATOM 749 C CA . TYR A 1 95 ? 9.188 -9.369 4.272 1.00 55.41 95 TYR A CA 1
ATOM 750 C C . TYR A 1 95 ? 8.567 -9.229 2.881 1.00 55.41 95 TYR A C 1
ATOM 752 O O . TYR A 1 95 ? 7.904 -8.225 2.612 1.00 55.41 95 TYR A O 1
ATOM 760 N N . THR A 1 96 ? 8.747 -10.212 1.993 1.00 60.25 96 THR A N 1
ATOM 761 C CA . THR A 1 96 ? 7.966 -10.240 0.752 1.00 60.25 96 THR A CA 1
ATOM 762 C C . THR A 1 96 ? 6.485 -10.408 1.098 1.00 60.25 96 THR A C 1
ATOM 764 O O . THR A 1 96 ? 6.147 -11.070 2.082 1.00 60.25 96 THR A O 1
ATOM 767 N N . LEU A 1 97 ? 5.592 -9.808 0.302 1.00 59.66 97 LEU A N 1
ATOM 768 C CA . LEU A 1 97 ? 4.146 -9.916 0.531 1.00 59.66 97 LEU A CA 1
ATOM 769 C C . LEU A 1 97 ? 3.702 -11.384 0.612 1.00 59.66 97 LEU A C 1
ATOM 771 O O . LEU A 1 97 ? 2.930 -11.727 1.497 1.00 59.66 97 LEU A O 1
ATOM 775 N N . ASN A 1 98 ? 4.264 -12.253 -0.232 1.00 52.66 98 ASN A N 1
ATOM 776 C CA . ASN A 1 98 ? 3.947 -13.681 -0.248 1.00 52.66 98 ASN A CA 1
ATOM 777 C C . ASN A 1 98 ? 4.455 -14.412 1.002 1.00 52.66 98 ASN A C 1
ATOM 779 O O . ASN A 1 98 ? 3.735 -15.234 1.555 1.00 52.66 98 ASN A O 1
ATOM 783 N N . THR A 1 99 ? 5.666 -14.114 1.481 1.00 55.44 99 THR A N 1
ATOM 784 C CA . THR A 1 99 ? 6.179 -14.740 2.713 1.00 55.44 99 THR A CA 1
ATOM 785 C C . THR A 1 99 ? 5.376 -14.293 3.930 1.00 55.44 99 THR A C 1
ATOM 787 O O . THR A 1 99 ? 4.994 -15.113 4.758 1.00 55.44 99 THR A O 1
ATOM 790 N N . LEU A 1 100 ? 5.061 -12.997 4.023 1.00 58.00 100 LEU A N 1
ATOM 791 C CA . LEU A 1 100 ? 4.250 -12.457 5.115 1.00 58.00 100 LEU A CA 1
ATOM 792 C C . LEU A 1 100 ? 2.818 -13.000 5.106 1.00 58.00 100 LEU A C 1
ATOM 794 O O . LEU A 1 100 ? 2.234 -13.147 6.178 1.00 58.00 100 LEU A O 1
ATOM 798 N N . ASP A 1 101 ? 2.262 -13.276 3.928 1.00 56.84 101 ASP A N 1
ATOM 799 C CA . ASP A 1 101 ? 0.947 -13.896 3.772 1.00 56.84 101 ASP A CA 1
ATOM 800 C C . ASP A 1 101 ? 0.956 -15.369 4.211 1.00 56.84 101 ASP A C 1
ATOM 802 O O . ASP A 1 101 ? 0.100 -15.775 4.992 1.00 56.84 101 ASP A O 1
ATOM 806 N N . LEU A 1 102 ? 1.969 -16.144 3.806 1.00 57.53 102 LEU A N 1
ATOM 807 C CA . LEU A 1 102 ? 2.072 -17.576 4.114 1.00 57.53 102 LEU A CA 1
ATOM 808 C C . LEU A 1 102 ? 2.495 -17.882 5.564 1.00 57.53 102 LEU A C 1
ATOM 810 O O . LEU A 1 102 ? 2.084 -18.905 6.113 1.00 57.53 102 LEU A O 1
ATOM 814 N N . ASP A 1 103 ? 3.285 -17.014 6.203 1.00 53.47 103 ASP A N 1
ATOM 815 C CA . ASP A 1 103 ? 3.785 -17.228 7.573 1.00 53.47 103 ASP A CA 1
ATOM 816 C C . ASP A 1 103 ? 2.786 -16.805 8.669 1.00 53.47 103 ASP A C 1
ATOM 818 O O . ASP A 1 103 ? 3.008 -17.054 9.861 1.00 53.47 103 ASP A O 1
ATOM 822 N N . ARG A 1 104 ? 1.673 -16.148 8.311 1.00 55.44 104 ARG A N 1
ATOM 823 C CA . ARG A 1 104 ? 0.679 -15.644 9.271 1.00 55.44 104 ARG A CA 1
ATOM 824 C C . ARG A 1 104 ? -0.545 -16.548 9.328 1.00 55.44 104 ARG A C 1
ATOM 826 O O . ARG A 1 104 ? -1.183 -16.821 8.323 1.00 55.44 104 ARG A O 1
ATOM 833 N N . ALA A 1 105 ? -0.950 -16.910 10.547 1.00 54.66 105 ALA A N 1
ATOM 834 C CA . ALA A 1 105 ? -2.128 -17.750 10.785 1.00 54.66 105 ALA A CA 1
ATOM 835 C C . ALA A 1 105 ? -3.454 -17.154 10.258 1.00 54.66 105 ALA A C 1
ATOM 837 O O . ALA A 1 105 ? -4.395 -17.905 10.028 1.00 54.66 105 ALA A O 1
ATOM 838 N N . GLU A 1 106 ? -3.532 -15.830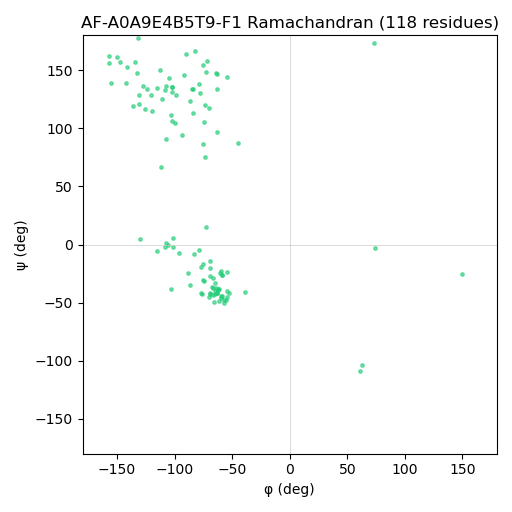 10.077 1.00 54.72 106 GLU A N 1
ATOM 839 C CA . GLU A 1 106 ? -4.700 -15.129 9.515 1.00 54.72 106 GLU A CA 1
ATOM 840 C C . GLU A 1 106 ? -4.484 -14.653 8.063 1.00 54.72 106 GLU A C 1
ATOM 842 O O . GLU A 1 106 ? -5.394 -14.068 7.485 1.00 54.72 106 GLU A O 1
ATOM 847 N N . GLY A 1 107 ? -3.310 -14.897 7.467 1.00 58.66 107 GLY A N 1
ATOM 848 C CA . GLY A 1 107 ? -2.914 -14.288 6.194 1.00 58.66 107 GLY A CA 1
ATOM 849 C C . GLY A 1 107 ? -2.543 -12.803 6.317 1.00 58.66 107 GLY A C 1
ATOM 850 O O . GLY A 1 107 ? -2.654 -12.187 7.382 1.00 58.66 107 GLY A O 1
ATOM 851 N N . LEU A 1 108 ? -2.040 -12.228 5.225 1.00 65.06 108 LEU A N 1
ATOM 852 C CA . LEU A 1 108 ? -1.781 -10.793 5.063 1.00 65.06 108 LEU A CA 1
ATOM 853 C C . LEU A 1 108 ? -2.870 -10.143 4.206 1.00 65.06 108 LEU A C 1
ATOM 855 O O . LEU A 1 108 ? -3.246 -8.992 4.447 1.00 65.06 108 LEU A O 1
ATOM 859 N N . SER A 1 109 ? -3.319 -10.874 3.190 1.00 69.56 109 SER A N 1
ATOM 860 C CA . SER A 1 109 ? -4.262 -10.444 2.175 1.00 69.56 109 SER A CA 1
ATOM 861 C C . SER A 1 109 ? -5.653 -11.005 2.441 1.00 69.56 109 SER A C 1
ATOM 863 O O . SER A 1 109 ? -5.843 -12.171 2.777 1.00 69.56 109 SER A O 1
ATOM 865 N N . THR A 1 110 ? -6.662 -10.154 2.296 1.00 74.12 110 THR A N 1
ATOM 866 C CA . THR A 1 110 ? -8.057 -10.584 2.238 1.00 74.12 110 THR A CA 1
ATOM 867 C C . THR A 1 110 ? -8.625 -10.148 0.898 1.00 74.12 110 THR A C 1
ATOM 869 O O . THR A 1 110 ? -8.723 -8.949 0.635 1.00 74.12 110 THR A O 1
ATOM 872 N N . SER A 1 111 ? -8.983 -11.118 0.054 1.00 73.00 111 SER A N 1
ATOM 873 C CA . SER A 1 111 ? -9.757 -10.867 -1.164 1.00 73.00 111 SER A CA 1
ATOM 8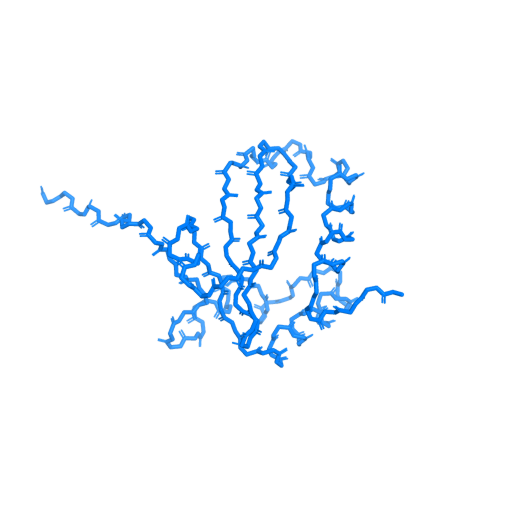74 C C . SER A 1 111 ? -11.222 -10.669 -0.793 1.00 73.00 111 SER A C 1
ATOM 876 O O . SER A 1 111 ? -11.787 -11.470 -0.046 1.00 73.00 111 SER A O 1
ATOM 878 N N . THR A 1 112 ? -11.840 -9.607 -1.298 1.00 62.34 112 THR A N 1
ATOM 879 C CA . THR A 1 112 ? -13.277 -9.343 -1.103 1.00 62.34 112 THR A CA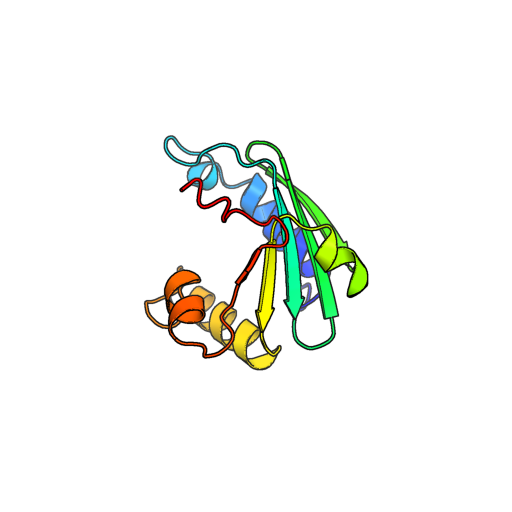 1
ATOM 880 C C . THR A 1 112 ? -14.117 -10.008 -2.193 1.00 62.34 112 THR A C 1
ATOM 882 O O . THR A 1 112 ? -15.280 -10.349 -1.965 1.00 62.34 112 THR A O 1
ATOM 885 N N . HIS A 1 113 ? -13.515 -10.250 -3.361 1.00 58.03 113 HIS A N 1
ATOM 886 C CA . HIS A 1 113 ? -14.124 -11.001 -4.441 1.00 58.03 113 HIS A CA 1
ATOM 887 C C . HIS A 1 113 ? -13.848 -12.490 -4.230 1.00 58.03 113 HIS A C 1
ATOM 889 O O . HIS A 1 113 ? -12.713 -12.942 -4.056 1.00 58.03 113 HIS A O 1
ATOM 895 N N . ASN A 1 114 ? -14.941 -13.244 -4.170 1.00 43.78 114 ASN A N 1
ATOM 896 C CA . ASN A 1 114 ? -14.975 -14.671 -3.907 1.00 43.78 114 ASN A CA 1
ATOM 897 C C . ASN A 1 114 ? -14.475 -15.440 -5.145 1.00 43.78 114 ASN A C 1
ATOM 899 O O . ASN A 1 114 ? -15.272 -16.026 -5.873 1.00 43.78 114 ASN A O 1
ATOM 903 N N . ASP A 1 115 ? -13.165 -15.445 -5.391 1.00 48.91 115 ASP A N 1
ATOM 904 C CA . ASP A 1 115 ? -12.541 -16.112 -6.548 1.00 48.91 115 ASP A CA 1
ATOM 905 C C . ASP A 1 115 ? -12.515 -17.650 -6.453 1.00 48.91 115 ASP A C 1
ATOM 907 O O . ASP A 1 115 ? -11.843 -18.333 -7.223 1.00 48.91 115 ASP A O 1
ATOM 911 N N . GLN A 1 116 ? -13.298 -18.244 -5.550 1.00 49.38 116 GLN A N 1
ATOM 912 C CA . GLN A 1 116 ? -13.490 -19.692 -5.495 1.00 49.38 116 GLN A CA 1
ATOM 913 C C . GLN A 1 116 ? -14.911 -20.086 -5.881 1.00 49.38 116 GLN A C 1
ATOM 915 O O . GLN A 1 116 ? -15.665 -20.666 -5.102 1.00 49.38 116 GLN A O 1
ATOM 920 N N . VAL A 1 117 ? -15.252 -19.859 -7.150 1.00 40.28 117 VAL A N 1
ATOM 921 C CA . VAL A 1 117 ? -16.164 -20.775 -7.841 1.00 40.28 117 VAL A CA 1
ATOM 922 C C . VAL A 1 117 ? -15.381 -22.039 -8.191 1.00 40.28 117 VAL A C 1
ATOM 924 O O . VAL A 1 117 ? -14.844 -22.190 -9.285 1.00 40.28 117 VAL A O 1
ATOM 927 N N . PHE A 1 118 ? -15.329 -22.982 -7.247 1.00 42.16 118 PHE A N 1
ATOM 928 C CA . PHE A 1 118 ? -15.156 -24.383 -7.616 1.00 42.16 118 PHE A CA 1
ATOM 929 C C . PHE A 1 118 ? -16.388 -24.788 -8.427 1.00 42.16 118 PHE A C 1
ATOM 931 O O . PHE A 1 118 ? -17.438 -25.099 -7.865 1.00 42.16 118 PHE A O 1
ATOM 938 N N . SER A 1 119 ? -16.278 -24.758 -9.754 1.00 39.38 119 SER A N 1
ATOM 939 C CA . SER A 1 119 ? -17.185 -25.551 -10.575 1.00 39.38 119 SER A CA 1
ATOM 940 C C . SER A 1 119 ? -16.740 -27.004 -10.441 1.00 39.38 119 SER A C 1
ATOM 942 O O . SER A 1 119 ? -15.688 -27.387 -10.951 1.00 39.38 119 SER A O 1
ATOM 944 N N . ILE A 1 120 ? -17.520 -27.767 -9.678 1.00 52.09 120 ILE A N 1
ATOM 945 C CA . ILE A 1 120 ? -17.535 -29.235 -9.707 1.00 52.09 120 ILE A CA 1
ATOM 946 C C . ILE A 1 120 ? -18.007 -29.721 -11.077 1.00 52.09 120 ILE A C 1
ATOM 948 O O . ILE A 1 120 ? -18.833 -29.006 -11.695 1.00 52.09 120 ILE A O 1
#

Mean predicted aligned error: 9.3 Å